Protein AF-A0A239E0H5-F1 (afdb_monomer)

Solvent-accessible surface area (backbone atoms only — not comparable to full-atom values): 5792 Å² total; per-residue (Å²): 132,86,54,72,67,59,56,52,51,51,50,51,52,41,50,50,51,32,54,52,24,51,50,49,43,54,30,45,48,34,41,72,76,65,66,51,82,46,78,79,50,50,53,92,64,68,82,50,67,77,46,67,83,54,48,78,54,65,53,48,62,56,25,51,49,42,39,57,51,36,60,55,49,72,76,44,95,68,85,54,71,68,52,55,58,53,58,58,46,56,63,51,50,54,50,60,70,70,50,76

Structure (mmCIF, N/CA/C/O backbone):
data_AF-A0A239E0H5-F1
#
_entry.id   AF-A0A239E0H5-F1
#
loop_
_atom_site.group_PDB
_atom_site.id
_atom_site.type_symbol
_atom_site.label_atom_id
_atom_site.label_alt_id
_atom_site.label_comp_id
_atom_site.label_asym_id
_atom_site.label_entity_id
_atom_site.label_seq_id
_atom_site.pdbx_PDB_ins_code
_atom_site.Cartn_x
_atom_site.Cartn_y
_atom_site.Cartn_z
_atom_site.occupancy
_atom_site.B_iso_or_equiv
_atom_site.auth_seq_id
_atom_site.auth_comp_id
_atom_site.auth_asym_id
_atom_site.auth_atom_id
_atom_site.pdbx_PDB_model_num
ATOM 1 N N . MET A 1 1 ? -17.961 6.417 23.102 1.00 53.94 1 MET A N 1
ATOM 2 C CA . MET A 1 1 ? -18.282 5.096 22.520 1.00 53.94 1 MET A CA 1
ATOM 3 C C . MET A 1 1 ? -18.184 5.235 21.011 1.00 53.94 1 MET A C 1
ATOM 5 O O . MET A 1 1 ? -18.903 6.057 20.468 1.00 53.94 1 MET A O 1
ATOM 9 N N . VAL A 1 2 ? -17.248 4.545 20.354 1.00 62.25 2 VAL A N 1
ATOM 10 C CA . VAL A 1 2 ? -17.193 4.528 18.880 1.00 62.25 2 VAL A CA 1
ATOM 11 C C . VAL A 1 2 ? -18.331 3.636 18.398 1.00 62.25 2 VAL A C 1
ATOM 13 O O . VAL A 1 2 ? -18.368 2.461 18.774 1.00 62.25 2 VAL A O 1
ATOM 16 N N . ASP A 1 3 ? -19.252 4.217 17.638 1.00 81.62 3 ASP A N 1
ATOM 17 C CA . ASP A 1 3 ? -20.430 3.549 17.088 1.00 81.62 3 ASP A CA 1
ATOM 18 C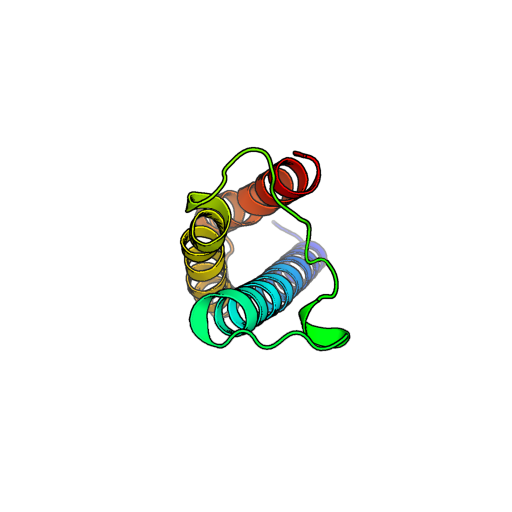 C . ASP A 1 3 ? -20.047 2.351 16.183 1.00 81.62 3 ASP A C 1
ATOM 20 O O . ASP A 1 3 ? -18.965 2.309 15.589 1.00 81.62 3 ASP A O 1
ATOM 24 N N . GLN A 1 4 ? -20.915 1.337 16.119 1.00 81.06 4 GLN A N 1
ATOM 25 C CA . GLN A 1 4 ? -20.682 0.085 15.390 1.00 81.06 4 GLN A CA 1
ATOM 26 C C . GLN A 1 4 ? -20.454 0.330 13.890 1.00 81.06 4 GLN A C 1
ATOM 28 O O . GLN A 1 4 ? -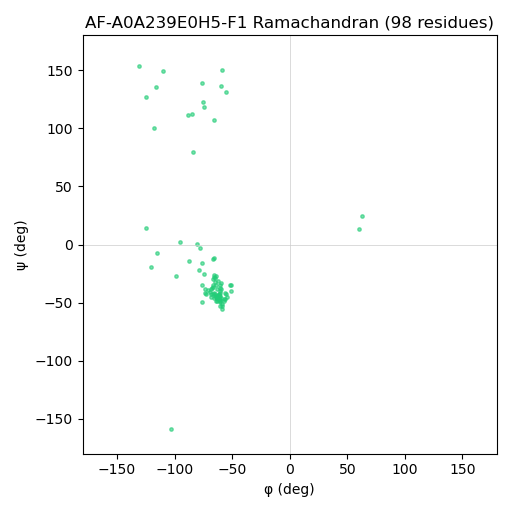19.622 -0.353 13.284 1.00 81.06 4 GLN A O 1
ATOM 33 N N . GLY A 1 5 ? -21.107 1.346 13.314 1.00 84.25 5 GLY A N 1
ATOM 34 C CA . GLY A 1 5 ? -20.911 1.748 11.920 1.00 84.25 5 GLY A CA 1
ATOM 35 C C . GLY A 1 5 ? -19.476 2.194 11.629 1.00 84.25 5 GLY A C 1
ATOM 36 O O . GLY A 1 5 ? -18.870 1.756 10.651 1.00 84.25 5 GLY A O 1
ATOM 37 N N . HIS A 1 6 ? -18.873 2.970 12.530 1.00 84.94 6 HIS A N 1
ATOM 38 C CA . HIS A 1 6 ? -17.496 3.453 12.379 1.00 84.94 6 HIS A CA 1
ATOM 39 C C . HIS A 1 6 ? -16.470 2.312 12.392 1.00 84.94 6 HIS A C 1
ATOM 41 O O . HIS A 1 6 ? -15.469 2.355 11.677 1.00 84.94 6 HIS A O 1
ATOM 47 N N . ARG A 1 7 ? -16.725 1.260 13.181 1.00 85.06 7 ARG A N 1
ATOM 48 C CA . ARG A 1 7 ? -15.848 0.080 13.234 1.00 85.06 7 ARG A CA 1
ATOM 49 C C . ARG A 1 7 ? -15.888 -0.715 11.937 1.00 85.06 7 ARG A C 1
ATOM 51 O O . ARG A 1 7 ? -14.840 -1.153 11.466 1.00 85.06 7 ARG A O 1
ATOM 58 N N . LEU A 1 8 ? -17.080 -0.897 11.369 1.00 90.50 8 LEU A N 1
ATOM 59 C CA . LEU A 1 8 ? -17.240 -1.559 10.079 1.00 90.50 8 LEU A CA 1
ATOM 60 C C . LEU A 1 8 ? -16.539 -0.760 8.976 1.00 90.50 8 LEU A C 1
ATOM 62 O O . LEU A 1 8 ? -15.740 -1.329 8.239 1.00 90.50 8 LEU A O 1
ATOM 66 N N . ALA A 1 9 ? -16.770 0.554 8.919 1.00 90.88 9 ALA A N 1
ATOM 67 C CA . ALA A 1 9 ? -16.149 1.433 7.932 1.00 90.88 9 ALA A CA 1
ATOM 68 C C . ALA A 1 9 ? -14.614 1.359 7.980 1.00 90.88 9 ALA A C 1
ATOM 70 O O . ALA A 1 9 ? -13.974 1.152 6.952 1.00 90.88 9 ALA A O 1
ATOM 71 N N . ALA A 1 10 ? -14.018 1.429 9.174 1.00 90.75 10 ALA A N 1
ATOM 72 C CA . ALA A 1 10 ? -12.570 1.327 9.329 1.00 90.75 10 ALA A CA 1
ATOM 73 C C . ALA A 1 10 ? -12.019 -0.038 8.878 1.00 90.75 10 ALA A C 1
ATOM 75 O O . ALA A 1 10 ? -10.966 -0.102 8.250 1.00 90.75 10 ALA A O 1
ATOM 76 N N . ARG A 1 11 ? -12.738 -1.136 9.147 1.00 92.44 11 ARG A N 1
ATOM 77 C CA . ARG A 1 11 ? -12.355 -2.476 8.669 1.00 92.44 11 ARG A CA 1
ATOM 78 C C . ARG A 1 11 ? -12.456 -2.605 7.151 1.00 92.44 11 ARG A C 1
ATOM 80 O O . ARG A 1 11 ? -11.585 -3.226 6.555 1.00 92.44 11 ARG A O 1
ATOM 87 N N . VAL A 1 12 ? -13.466 -1.997 6.530 1.00 94.44 12 VAL A N 1
ATOM 88 C CA . VAL A 1 12 ? -13.591 -1.940 5.064 1.00 94.44 12 VAL A CA 1
ATOM 89 C C . VAL A 1 12 ? -12.431 -1.151 4.456 1.00 94.44 12 VAL A C 1
ATOM 91 O O . VAL A 1 12 ? -11.810 -1.627 3.510 1.00 94.44 12 VAL A O 1
ATOM 94 N N . MET A 1 13 ? -12.082 0.005 5.030 1.00 93.75 13 MET A N 1
ATOM 95 C CA . MET A 1 13 ? -10.930 0.799 4.584 1.00 93.75 13 MET A CA 1
ATOM 96 C C . MET A 1 13 ? -9.618 0.019 4.707 1.00 93.75 13 MET A C 1
ATOM 98 O O . MET A 1 13 ? -8.859 -0.055 3.747 1.00 93.75 13 MET A O 1
ATOM 102 N N . LEU A 1 14 ? -9.384 -0.622 5.857 1.00 95.00 14 LEU A N 1
ATOM 103 C CA . LEU A 1 14 ? -8.240 -1.510 6.069 1.00 95.00 14 LEU A CA 1
ATOM 104 C C . LEU A 1 14 ? -8.217 -2.643 5.034 1.00 95.00 14 LEU A C 1
ATOM 106 O O . LEU A 1 14 ? -7.193 -2.866 4.402 1.00 95.00 14 LEU A O 1
ATOM 110 N N . GLY A 1 15 ? -9.347 -3.311 4.793 1.00 96.06 15 GLY A N 1
ATOM 111 C CA . GLY A 1 15 ? -9.458 -4.336 3.753 1.00 96.06 15 GLY A CA 1
ATOM 112 C C . GLY A 1 15 ? -9.073 -3.816 2.364 1.00 96.06 15 GLY A C 1
ATOM 113 O O . GLY A 1 15 ? -8.338 -4.487 1.644 1.00 96.06 15 GLY A O 1
ATOM 114 N N . GLY A 1 16 ? -9.491 -2.596 2.018 1.00 95.31 16 GLY A N 1
ATOM 115 C CA . GLY A 1 16 ? -9.077 -1.921 0.786 1.00 95.31 16 GLY A CA 1
ATOM 116 C C . GLY A 1 16 ? -7.567 -1.683 0.713 1.00 95.31 16 GLY A C 1
ATOM 117 O O . GLY A 1 16 ? -6.953 -2.014 -0.298 1.00 95.31 16 GLY A O 1
ATOM 118 N N . VAL A 1 17 ? -6.954 -1.186 1.795 1.00 95.12 17 VAL A N 1
ATOM 119 C CA . VAL A 1 17 ? -5.493 -0.997 1.885 1.00 95.12 17 VAL A CA 1
ATOM 120 C C . VAL A 1 17 ? -4.751 -2.322 1.726 1.00 95.12 17 VAL A C 1
ATOM 122 O O . VAL A 1 17 ? -3.759 -2.371 1.009 1.00 95.12 17 VAL A O 1
ATOM 125 N N . LEU A 1 18 ? -5.236 -3.407 2.336 1.00 96.50 18 LEU A N 1
ATOM 126 C CA . LEU A 1 18 ? -4.618 -4.728 2.208 1.00 96.50 18 LEU A CA 1
ATOM 127 C C . LEU A 1 18 ? -4.655 -5.246 0.769 1.00 96.50 18 LEU A C 1
ATOM 129 O O . LEU A 1 18 ? -3.641 -5.725 0.269 1.00 96.50 18 LEU A O 1
ATOM 133 N N . LEU A 1 19 ? -5.814 -5.156 0.108 1.00 95.56 19 LEU A N 1
ATOM 134 C CA . LEU A 1 19 ? -5.965 -5.594 -1.281 1.00 95.56 19 LEU A CA 1
ATOM 135 C C . LEU A 1 19 ? -5.081 -4.777 -2.219 1.00 95.56 19 LEU A C 1
ATOM 137 O O . LEU A 1 19 ? -4.405 -5.346 -3.074 1.00 95.56 19 LEU A O 1
ATOM 141 N N . PHE A 1 20 ? -5.059 -3.457 -2.032 1.00 93.19 20 PHE A N 1
ATOM 142 C CA . PHE A 1 20 ? -4.206 -2.567 -2.806 1.00 93.19 20 PHE A CA 1
ATOM 143 C C . PHE A 1 20 ? -2.724 -2.888 -2.589 1.00 93.19 20 PHE A C 1
ATOM 145 O O . PHE A 1 20 ? -1.999 -3.039 -3.569 1.00 93.19 20 PHE A O 1
ATOM 152 N N . ALA A 1 21 ? -2.297 -3.078 -1.335 1.00 94.69 21 ALA A N 1
ATOM 153 C CA . ALA A 1 21 ? -0.902 -3.366 -1.022 1.00 94.69 21 ALA A CA 1
ATOM 154 C C . ALA A 1 21 ? -0.436 -4.715 -1.576 1.00 94.69 21 ALA A C 1
ATOM 156 O O . ALA A 1 21 ? 0.651 -4.844 -2.134 1.00 94.69 21 ALA A O 1
ATOM 157 N N . ALA A 1 22 ? -1.286 -5.737 -1.456 1.00 95.62 22 ALA A N 1
ATOM 158 C CA . ALA A 1 22 ? -1.016 -7.051 -2.019 1.00 95.62 22 ALA A CA 1
ATOM 159 C C . ALA A 1 22 ? -0.903 -6.993 -3.548 1.00 95.62 22 ALA A C 1
ATOM 161 O O . ALA A 1 22 ? 0.022 -7.572 -4.115 1.00 95.62 22 ALA A O 1
ATOM 162 N N . TYR A 1 23 ? -1.811 -6.272 -4.211 1.00 94.19 23 TYR A N 1
ATOM 163 C CA . TYR A 1 23 ? -1.754 -6.059 -5.654 1.00 94.19 23 TYR A CA 1
ATOM 164 C C . TYR A 1 23 ? -0.461 -5.346 -6.075 1.00 94.19 23 TYR A C 1
ATOM 166 O O . TYR A 1 23 ? 0.239 -5.837 -6.960 1.00 94.19 23 TYR A O 1
ATOM 174 N N . HIS A 1 24 ? -0.121 -4.235 -5.414 1.00 92.19 24 HIS A N 1
ATOM 175 C CA . HIS A 1 24 ? 1.088 -3.465 -5.699 1.00 92.19 24 HIS A CA 1
ATOM 176 C C . HIS A 1 24 ? 2.355 -4.299 -5.504 1.00 92.19 24 HIS A C 1
ATOM 178 O O . HIS A 1 24 ? 3.202 -4.323 -6.390 1.00 92.19 24 HIS A O 1
ATOM 184 N N . LEU A 1 25 ? 2.458 -5.051 -4.406 1.00 93.44 25 LEU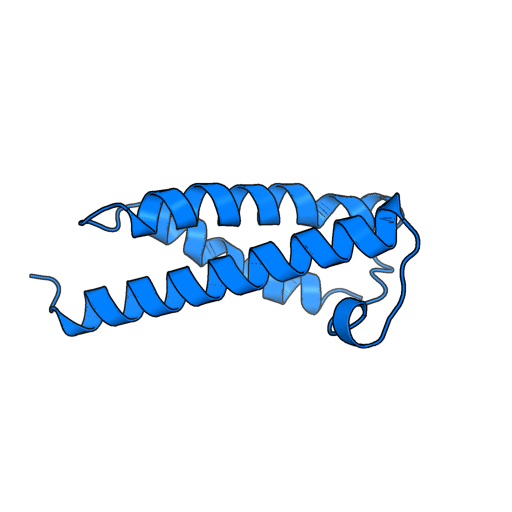 A N 1
ATOM 185 C CA . LEU A 1 25 ? 3.613 -5.912 -4.164 1.00 93.44 25 LEU A CA 1
ATOM 186 C C . LEU A 1 25 ? 3.739 -7.018 -5.217 1.00 93.44 25 LEU A C 1
ATOM 188 O O . LEU A 1 25 ? 4.836 -7.265 -5.711 1.00 93.44 25 LEU A O 1
ATOM 192 N N . VAL A 1 26 ? 2.636 -7.688 -5.570 1.00 93.62 26 VAL A N 1
ATOM 193 C CA . VAL A 1 26 ? 2.645 -8.734 -6.608 1.00 93.62 26 VAL A CA 1
ATO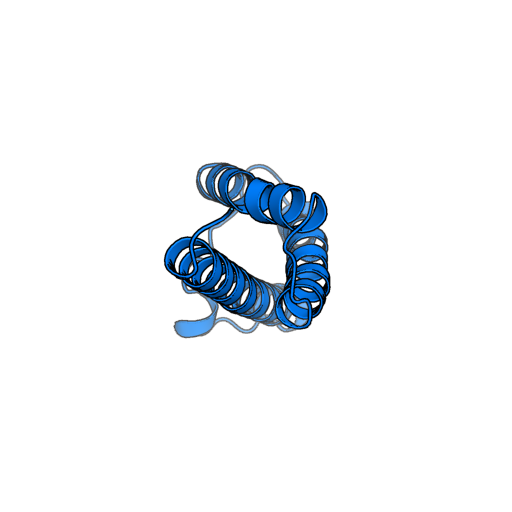M 194 C C . VAL A 1 26 ? 3.076 -8.153 -7.947 1.00 93.62 26 VAL A C 1
ATOM 196 O O . VAL A 1 26 ? 3.907 -8.755 -8.626 1.00 93.62 26 VAL A O 1
ATOM 199 N N . ARG A 1 27 ? 2.541 -6.986 -8.314 1.00 91.94 27 ARG A N 1
ATOM 200 C CA . ARG A 1 27 ? 2.946 -6.275 -9.521 1.00 91.94 27 ARG A CA 1
ATOM 201 C C . ARG A 1 27 ? 4.432 -5.953 -9.493 1.00 91.94 27 ARG A C 1
ATOM 203 O O . ARG A 1 27 ? 5.123 -6.351 -10.419 1.00 91.94 27 ARG A O 1
ATOM 210 N N . ASP A 1 28 ? 4.905 -5.271 -8.452 1.00 89.94 28 ASP A N 1
ATOM 211 C CA . ASP A 1 28 ? 6.293 -4.813 -8.349 1.00 89.94 28 ASP A CA 1
ATOM 212 C C . ASP A 1 28 ? 7.254 -6.009 -8.374 1.00 89.94 28 ASP A C 1
ATOM 214 O O . ASP A 1 28 ? 8.296 -5.965 -9.015 1.00 89.94 28 ASP A O 1
ATOM 218 N N . VAL A 1 29 ? 6.891 -7.134 -7.752 1.00 91.88 29 VAL A N 1
ATOM 219 C CA . VAL A 1 29 ? 7.686 -8.362 -7.843 1.00 91.88 29 VAL A CA 1
ATOM 220 C C . VAL A 1 29 ? 7.695 -8.923 -9.270 1.00 91.88 29 VAL A C 1
ATOM 222 O O . VAL A 1 29 ? 8.757 -9.285 -9.780 1.00 91.88 29 VAL A O 1
ATOM 225 N N . ALA A 1 30 ? 6.533 -8.994 -9.924 1.00 92.31 30 ALA A N 1
ATOM 226 C CA . ALA A 1 30 ? 6.392 -9.529 -11.275 1.00 92.31 30 ALA A CA 1
ATOM 227 C C . ALA A 1 30 ? 7.130 -8.689 -12.330 1.00 92.31 30 ALA A C 1
ATOM 229 O O . ALA A 1 30 ? 7.808 -9.254 -13.189 1.00 92.31 30 ALA A O 1
ATOM 230 N N . THR A 1 31 ? 7.042 -7.361 -12.257 1.00 89.62 31 THR A N 1
ATOM 231 C CA . THR A 1 31 ? 7.710 -6.453 -13.196 1.00 89.62 31 THR A CA 1
ATOM 232 C C . THR A 1 31 ? 9.206 -6.355 -12.902 1.00 89.62 31 THR A C 1
ATOM 234 O O . THR A 1 31 ? 10.010 -6.566 -13.808 1.00 89.62 31 THR A O 1
ATOM 237 N N . THR A 1 32 ? 9.601 -6.119 -11.647 1.00 88.06 32 THR A N 1
ATOM 238 C CA . THR A 1 32 ? 11.001 -5.847 -11.279 1.00 88.06 32 THR A CA 1
ATOM 239 C C . THR A 1 32 ? 11.883 -7.093 -11.323 1.00 88.06 32 THR A C 1
ATOM 241 O O . THR A 1 32 ? 13.009 -7.022 -11.811 1.00 88.06 32 THR A O 1
ATOM 244 N N . PHE A 1 33 ? 11.406 -8.246 -10.836 1.00 90.00 33 PHE A N 1
ATOM 245 C CA . PHE A 1 33 ? 12.239 -9.457 -10.754 1.00 90.00 33 PHE A CA 1
ATOM 246 C C . PHE A 1 33 ? 12.018 -10.444 -11.898 1.00 90.00 33 PHE A C 1
ATOM 248 O O . PHE A 1 33 ? 12.931 -11.203 -12.222 1.00 90.00 33 PHE A O 1
ATOM 255 N N . PHE A 1 34 ? 10.830 -10.452 -12.508 1.00 92.19 34 PHE A N 1
ATOM 256 C CA . PHE A 1 34 ? 10.477 -11.427 -13.545 1.00 92.19 34 PHE A CA 1
ATOM 257 C C . PHE A 1 34 ? 10.246 -10.807 -14.931 1.00 92.19 34 PHE A C 1
ATOM 259 O O . PHE A 1 34 ? 10.099 -11.554 -15.897 1.00 92.19 34 PHE A O 1
ATOM 266 N N . GLY A 1 35 ? 10.225 -9.474 -15.057 1.00 90.12 35 GLY A N 1
ATOM 267 C CA . GLY A 1 35 ? 9.995 -8.787 -16.334 1.00 90.12 35 GLY A CA 1
ATOM 268 C C . GLY A 1 35 ? 8.620 -9.067 -16.950 1.00 90.12 35 GLY A C 1
ATOM 269 O O . GLY A 1 35 ? 8.465 -9.005 -18.170 1.00 90.12 35 GLY A O 1
ATOM 270 N N . ILE A 1 36 ? 7.627 -9.437 -16.134 1.00 92.75 36 ILE A N 1
ATOM 271 C CA . ILE A 1 36 ? 6.286 -9.791 -16.605 1.00 92.75 36 ILE A CA 1
ATOM 272 C C . ILE A 1 36 ? 5.462 -8.515 -16.767 1.00 92.75 36 ILE A C 1
ATOM 274 O O . ILE A 1 36 ? 5.072 -7.892 -15.783 1.00 92.75 36 ILE A O 1
ATOM 278 N N . HIS A 1 37 ? 5.133 -8.189 -18.015 1.00 91.00 37 HIS A N 1
ATOM 279 C CA . HIS A 1 37 ? 4.293 -7.054 -18.391 1.00 91.00 37 HIS A CA 1
ATOM 280 C C . HIS A 1 37 ? 3.036 -7.560 -19.104 1.00 91.00 37 HIS A C 1
ATOM 282 O O . HIS A 1 37 ? 3.071 -7.956 -20.271 1.00 91.00 37 HIS A O 1
ATOM 288 N N . ILE A 1 38 ? 1.928 -7.624 -18.367 1.00 90.25 38 ILE A N 1
ATOM 289 C CA . ILE A 1 38 ? 0.600 -7.973 -18.886 1.00 90.25 38 ILE A CA 1
ATOM 290 C C . ILE A 1 38 ? -0.401 -6.931 -18.404 1.00 90.25 38 ILE A C 1
ATOM 292 O O . ILE A 1 38 ? -0.238 -6.370 -17.324 1.00 90.25 38 ILE A O 1
ATOM 296 N N . GLY A 1 39 ? -1.488 -6.730 -19.154 1.00 88.56 39 GLY A N 1
ATOM 297 C CA . GLY A 1 39 ? -2.416 -5.617 -18.926 1.00 88.56 39 GLY A CA 1
ATOM 298 C C . GLY A 1 39 ? -2.921 -5.460 -17.486 1.00 88.56 39 GLY A C 1
ATOM 299 O O . GLY A 1 39 ? -3.069 -4.333 -17.045 1.00 88.56 39 GLY A O 1
ATOM 300 N N . VAL A 1 40 ? -3.137 -6.555 -16.742 1.00 86.94 40 VAL A N 1
ATOM 301 C CA . VAL A 1 40 ? -3.564 -6.523 -15.324 1.00 86.94 40 VAL A CA 1
ATOM 302 C C . VAL A 1 40 ? -2.434 -6.106 -14.375 1.00 86.94 40 VAL A C 1
ATOM 304 O O . VAL A 1 40 ? -2.671 -5.388 -13.405 1.00 86.94 40 VAL A O 1
ATOM 307 N N . ILE A 1 41 ? -1.209 -6.556 -14.646 1.00 86.38 41 ILE A N 1
ATOM 308 C CA . ILE A 1 41 ? -0.023 -6.236 -13.845 1.00 86.38 41 ILE A CA 1
ATOM 309 C C . ILE A 1 41 ? 0.382 -4.785 -14.101 1.00 86.38 41 ILE A C 1
ATOM 311 O O . ILE A 1 41 ? 0.610 -4.042 -13.159 1.00 86.38 41 ILE A O 1
ATOM 315 N N . ASP A 1 42 ? 0.351 -4.332 -15.350 1.00 86.62 42 ASP A N 1
ATOM 316 C CA . ASP A 1 42 ? 0.725 -2.958 -15.688 1.00 86.62 42 ASP A CA 1
ATOM 317 C C . ASP A 1 42 ? -0.368 -1.923 -15.363 1.00 86.62 42 ASP A C 1
ATOM 319 O O . ASP A 1 42 ? -0.140 -0.719 -15.531 1.00 86.62 42 ASP A O 1
ATOM 323 N N . VAL A 1 43 ? -1.549 -2.340 -14.872 1.00 87.31 43 VAL A N 1
ATOM 324 C CA . VAL A 1 43 ? -2.523 -1.376 -14.342 1.00 87.31 43 VAL A CA 1
ATOM 325 C C . VAL A 1 43 ? -1.831 -0.562 -13.259 1.00 87.31 43 VAL A C 1
ATOM 327 O O . VAL A 1 43 ? -1.147 -1.067 -12.374 1.00 87.31 43 VAL A O 1
ATOM 330 N N . ALA A 1 44 ? -1.983 0.751 -13.355 1.00 77.81 44 ALA A N 1
ATOM 331 C CA . ALA A 1 44 ? -1.416 1.655 -12.378 1.00 77.81 44 ALA A CA 1
ATOM 332 C C . ALA A 1 44 ? 0.125 1.590 -12.243 1.00 77.81 44 ALA A C 1
ATOM 334 O O . ALA A 1 44 ? 0.693 2.167 -11.317 1.00 77.81 44 ALA A O 1
ATOM 335 N N . HIS A 1 45 ? 0.827 0.946 -13.179 1.00 80.56 45 HIS A N 1
ATOM 336 C CA . HIS A 1 45 ? 2.271 1.066 -13.294 1.00 80.56 45 HIS A CA 1
ATOM 337 C C . HIS A 1 45 ? 2.595 2.431 -13.915 1.00 80.56 45 HIS A C 1
ATOM 339 O O . HIS A 1 45 ? 2.097 2.786 -14.988 1.00 80.56 45 HIS A O 1
ATOM 345 N N . ARG A 1 46 ? 3.384 3.245 -13.212 1.00 77.19 46 ARG A N 1
ATOM 346 C CA . ARG A 1 46 ? 3.791 4.582 -13.658 1.00 77.19 46 ARG A CA 1
ATOM 347 C C . ARG A 1 46 ? 5.305 4.574 -13.850 1.00 77.19 46 ARG A C 1
ATOM 349 O O . ARG A 1 46 ? 6.011 4.047 -12.996 1.00 77.19 46 ARG A O 1
ATOM 356 N N . PRO A 1 47 ? 5.830 5.149 -14.944 1.00 73.25 47 PRO A N 1
ATOM 357 C CA . PRO A 1 47 ? 7.263 5.345 -15.064 1.00 73.25 47 PRO A CA 1
ATOM 358 C C . PRO A 1 47 ? 7.685 6.355 -13.996 1.00 73.25 47 PRO A C 1
ATOM 360 O O . PRO A 1 47 ? 7.360 7.524 -14.111 1.00 73.25 47 PRO A O 1
ATOM 363 N N . HIS A 1 48 ? 8.366 5.901 -12.949 1.00 73.69 48 HIS A N 1
ATOM 364 C CA . HIS A 1 48 ? 8.838 6.768 -11.873 1.00 73.69 48 HIS A CA 1
ATOM 365 C C . HIS A 1 48 ? 10.175 7.402 -12.276 1.00 73.69 48 HIS A C 1
ATOM 367 O O . HIS A 1 48 ? 11.241 6.909 -11.914 1.00 73.69 48 HIS A O 1
ATOM 373 N N . ALA A 1 49 ? 10.148 8.450 -13.101 1.00 75.50 49 ALA A N 1
ATOM 374 C CA . ALA A 1 49 ? 11.377 9.059 -13.612 1.00 75.50 49 ALA A CA 1
ATOM 375 C C . ALA A 1 49 ? 12.200 9.736 -12.496 1.00 75.50 49 ALA A C 1
ATOM 377 O O . ALA A 1 49 ? 13.430 9.752 -12.569 1.00 75.50 49 ALA A O 1
ATOM 378 N N . TRP A 1 50 ? 11.537 10.233 -11.447 1.00 70.75 50 TRP A N 1
ATOM 379 C CA . TRP A 1 50 ? 12.124 11.003 -10.348 1.00 70.75 50 TRP A CA 1
ATOM 380 C C . TRP A 1 50 ? 13.115 10.244 -9.454 1.00 70.75 50 TRP A C 1
ATOM 382 O O . TRP A 1 50 ? 13.983 10.878 -8.858 1.00 70.75 50 TRP A O 1
ATOM 392 N N . CYS A 1 51 ? 13.010 8.918 -9.333 1.00 72.62 51 CYS A N 1
ATOM 393 C CA . CYS A 1 51 ? 13.834 8.129 -8.404 1.00 72.62 51 CYS A CA 1
ATOM 394 C C . CYS A 1 51 ? 14.621 6.989 -9.065 1.00 72.62 51 CYS A C 1
ATOM 396 O O . CYS A 1 51 ? 15.080 6.084 -8.367 1.00 72.62 51 CYS A O 1
ATOM 398 N N . ARG A 1 52 ? 14.760 6.952 -10.397 1.00 75.25 52 ARG A N 1
ATOM 399 C CA . ARG A 1 52 ? 15.478 5.840 -11.043 1.00 75.25 52 ARG A CA 1
ATOM 400 C C . ARG A 1 52 ? 16.926 5.753 -10.537 1.00 75.25 52 ARG A C 1
ATOM 402 O O . ARG A 1 52 ? 17.588 6.788 -10.459 1.00 75.25 52 ARG A O 1
ATOM 409 N N . PRO A 1 53 ? 17.448 4.544 -10.234 1.00 74.62 53 PRO A N 1
ATOM 410 C CA . PRO A 1 53 ? 16.830 3.212 -10.365 1.00 74.62 53 PRO A CA 1
ATOM 411 C C . PRO A 1 53 ? 16.154 2.682 -9.083 1.00 74.62 53 PRO A C 1
ATOM 413 O O . PRO A 1 53 ? 15.688 1.550 -9.059 1.00 74.62 53 PRO A O 1
ATOM 416 N N . ILE A 1 54 ? 16.127 3.451 -7.993 1.00 82.12 54 ILE A N 1
ATOM 417 C CA . ILE A 1 54 ? 15.655 2.953 -6.690 1.00 82.12 54 ILE A CA 1
ATOM 418 C C . ILE A 1 54 ? 14.126 2.850 -6.592 1.00 82.12 54 ILE A C 1
ATOM 420 O O . ILE A 1 54 ? 13.629 2.168 -5.698 1.00 82.12 54 ILE A O 1
ATOM 424 N N . CYS A 1 55 ? 13.381 3.489 -7.501 1.00 77.00 55 CYS A N 1
ATOM 425 C CA . CYS A 1 55 ? 11.914 3.476 -7.507 1.00 77.00 55 CYS A CA 1
ATOM 426 C C . CYS A 1 55 ? 11.309 2.082 -7.425 1.00 77.00 55 CYS A C 1
ATOM 428 O O . CYS A 1 55 ? 10.336 1.889 -6.704 1.00 77.00 55 CYS A O 1
ATOM 430 N N . ASP A 1 56 ? 11.923 1.131 -8.127 1.00 77.06 56 ASP A N 1
ATOM 431 C CA . ASP A 1 56 ? 11.425 -0.237 -8.273 1.00 77.06 56 ASP A CA 1
ATOM 432 C C . ASP A 1 56 ? 11.436 -1.004 -6.939 1.00 77.06 56 ASP A C 1
ATOM 434 O O . ASP A 1 56 ? 10.840 -2.072 -6.826 1.00 77.06 56 ASP A O 1
ATOM 438 N N . TYR A 1 57 ? 12.102 -0.448 -5.920 1.00 83.94 57 TYR A N 1
ATOM 439 C CA . TYR A 1 57 ? 12.237 -1.027 -4.586 1.00 83.94 57 TYR A CA 1
ATOM 440 C C . TYR A 1 57 ? 11.671 -0.138 -3.476 1.00 83.94 57 TYR A C 1
ATOM 442 O O . TYR A 1 57 ? 11.416 -0.634 -2.383 1.00 83.94 57 TYR A O 1
ATOM 450 N N . VAL A 1 58 ? 11.489 1.168 -3.706 1.00 84.56 58 VAL A N 1
ATOM 451 C CA . VAL A 1 58 ? 11.087 2.133 -2.661 1.00 84.56 58 VAL A CA 1
ATOM 452 C C . VAL A 1 58 ? 9.682 1.856 -2.125 1.00 84.56 58 VAL A C 1
ATOM 454 O O . VAL A 1 58 ? 9.421 2.078 -0.942 1.00 84.56 58 VAL A O 1
ATOM 457 N N . THR A 1 59 ? 8.783 1.349 -2.964 1.00 85.25 59 THR A N 1
ATOM 458 C CA . THR A 1 59 ? 7.406 1.015 -2.578 1.00 85.25 59 THR A CA 1
ATOM 459 C C . THR A 1 59 ? 7.333 -0.282 -1.775 1.00 85.25 59 THR A C 1
ATOM 461 O O . THR A 1 59 ? 6.567 -0.350 -0.816 1.00 85.25 59 THR A O 1
ATOM 464 N N . MET A 1 60 ? 8.176 -1.281 -2.073 1.00 89.50 60 MET A N 1
ATOM 465 C CA . MET A 1 60 ? 8.092 -2.623 -1.472 1.00 89.50 60 MET A CA 1
ATOM 466 C C . MET A 1 60 ? 8.095 -2.636 0.073 1.00 89.50 60 MET A C 1
ATOM 468 O O . MET A 1 60 ? 7.254 -3.331 0.647 1.00 89.50 60 MET A O 1
ATOM 472 N N . PRO A 1 61 ? 8.957 -1.881 0.793 1.00 91.06 61 PRO A N 1
ATOM 473 C CA . PRO A 1 61 ? 8.894 -1.810 2.254 1.00 91.06 61 PRO A CA 1
ATOM 474 C C . PRO A 1 61 ? 7.558 -1.280 2.781 1.00 91.06 61 PRO A C 1
ATOM 476 O O . PRO A 1 61 ? 7.062 -1.773 3.796 1.00 91.06 61 PRO A O 1
ATOM 479 N N . LEU A 1 62 ? 6.972 -0.293 2.097 1.00 91.06 62 LEU A N 1
ATOM 480 C CA . LEU A 1 62 ? 5.684 0.289 2.466 1.00 91.06 62 LEU A CA 1
ATOM 481 C C . LEU A 1 62 ? 4.546 -0.711 2.227 1.00 91.06 62 LEU A C 1
ATOM 483 O O . LEU A 1 62 ? 3.681 -0.862 3.090 1.00 91.06 62 LEU A O 1
ATOM 487 N N . GLU A 1 63 ? 4.596 -1.453 1.117 1.00 93.38 63 GLU A N 1
ATOM 488 C CA . GLU A 1 63 ? 3.646 -2.532 0.829 1.00 93.38 63 GLU A CA 1
ATOM 489 C C . GLU A 1 63 ? 3.704 -3.634 1.893 1.00 93.38 63 GLU A C 1
ATOM 491 O O . GLU A 1 63 ? 2.679 -4.019 2.457 1.00 93.38 63 GLU A O 1
ATOM 496 N N . LEU A 1 64 ? 4.908 -4.103 2.239 1.00 95.75 64 LEU A N 1
ATOM 497 C CA . LEU A 1 64 ? 5.106 -5.123 3.273 1.00 95.75 64 LEU A CA 1
ATOM 498 C C . LEU A 1 64 ? 4.627 -4.642 4.644 1.00 95.75 64 LEU A C 1
ATOM 500 O O . LEU A 1 64 ? 3.945 -5.385 5.356 1.00 95.75 64 LEU A O 1
ATOM 504 N N . PHE A 1 65 ? 4.941 -3.396 5.008 1.00 95.88 65 PHE A N 1
ATOM 505 C CA . PHE A 1 65 ? 4.432 -2.783 6.230 1.00 95.88 65 PHE A CA 1
ATOM 506 C C . PHE A 1 65 ? 2.901 -2.787 6.249 1.00 95.88 65 PHE A C 1
ATOM 508 O O . PHE A 1 65 ? 2.304 -3.226 7.236 1.00 95.88 65 PHE A O 1
ATOM 515 N N . ASN A 1 66 ? 2.258 -2.352 5.163 1.00 96.94 66 ASN A N 1
ATOM 516 C CA . ASN A 1 66 ? 0.805 -2.316 5.061 1.00 96.94 66 ASN A CA 1
ATOM 517 C C . ASN A 1 66 ? 0.186 -3.712 5.144 1.00 96.94 66 ASN A C 1
ATOM 519 O O . ASN A 1 66 ? -0.728 -3.916 5.938 1.00 96.94 66 ASN A O 1
ATOM 523 N N . ILE A 1 67 ? 0.722 -4.698 4.426 1.00 97.81 67 ILE A N 1
ATOM 524 C CA . ILE A 1 67 ? 0.224 -6.079 4.469 1.00 97.81 67 ILE A CA 1
ATOM 525 C C . ILE A 1 67 ? 0.289 -6.640 5.894 1.00 97.81 67 ILE A C 1
ATOM 527 O O . ILE A 1 67 ? -0.724 -7.103 6.422 1.00 97.81 67 ILE A O 1
ATOM 531 N N . ILE A 1 68 ? 1.457 -6.566 6.539 1.00 97.69 68 ILE A N 1
ATOM 532 C CA . ILE A 1 68 ? 1.670 -7.140 7.875 1.00 97.69 68 ILE A CA 1
ATOM 533 C C . ILE A 1 68 ? 0.785 -6.439 8.909 1.00 97.69 68 ILE A C 1
ATOM 535 O O . ILE A 1 68 ? 0.097 -7.090 9.700 1.00 97.69 68 ILE A O 1
ATOM 539 N N . THR A 1 69 ? 0.784 -5.104 8.911 1.00 97.06 69 THR A N 1
ATOM 540 C CA . THR A 1 69 ? 0.052 -4.335 9.923 1.00 97.06 69 THR A CA 1
ATOM 541 C C . THR A 1 69 ? -1.454 -4.415 9.732 1.00 97.06 69 THR A C 1
ATOM 543 O O . THR A 1 69 ? -2.166 -4.566 10.725 1.00 97.06 69 THR A O 1
ATOM 546 N N . VAL A 1 70 ? -1.961 -4.393 8.498 1.00 97.19 70 VAL A N 1
ATOM 547 C CA . VAL A 1 70 ? -3.397 -4.543 8.248 1.00 97.19 70 VAL A CA 1
ATOM 548 C C . VAL A 1 70 ? -3.876 -5.952 8.575 1.00 97.19 70 VAL A C 1
ATOM 550 O O . VAL A 1 70 ? -4.887 -6.082 9.266 1.00 97.19 70 VAL A O 1
ATOM 553 N N . ALA A 1 71 ? -3.160 -7.000 8.151 1.00 96.62 71 ALA A N 1
ATOM 554 C CA . ALA A 1 71 ? -3.521 -8.377 8.495 1.00 96.62 71 ALA A CA 1
ATOM 555 C C . ALA A 1 71 ? -3.616 -8.555 10.019 1.00 96.62 71 ALA A C 1
ATOM 557 O O . ALA A 1 71 ? -4.587 -9.112 10.532 1.00 96.62 71 ALA A O 1
ATOM 558 N N . PHE A 1 72 ? -2.661 -7.985 10.759 1.00 96.56 72 PHE A N 1
ATOM 559 C CA . PHE A 1 72 ? -2.704 -7.9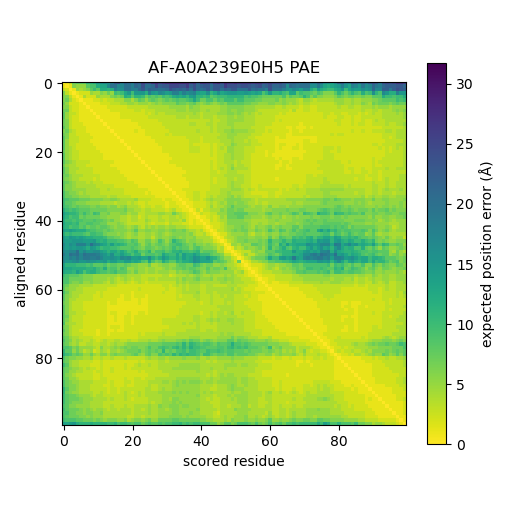54 12.216 1.00 96.56 72 PHE A CA 1
ATOM 560 C C . PHE A 1 72 ? -3.899 -7.158 12.769 1.00 96.56 72 PHE A C 1
ATOM 562 O O . PHE A 1 72 ? -4.575 -7.630 13.681 1.00 96.56 72 PHE A O 1
ATOM 569 N N . LEU A 1 73 ? -4.181 -5.963 12.239 1.00 96.06 73 LEU A N 1
ATOM 570 C CA . LEU A 1 73 ? -5.271 -5.094 12.702 1.00 96.06 73 LEU A CA 1
ATOM 571 C C . LEU A 1 73 ? -6.664 -5.681 12.446 1.00 96.06 73 LEU A C 1
ATOM 573 O O . LEU A 1 73 ? -7.548 -5.512 13.286 1.00 96.06 73 LEU A O 1
ATOM 577 N N . LEU A 1 74 ? -6.863 -6.3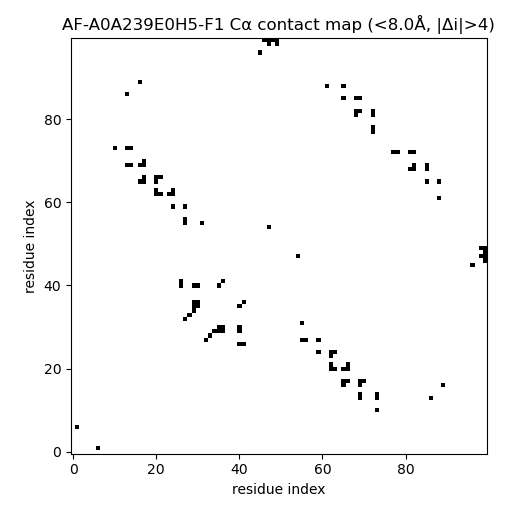79 11.326 1.00 94.88 74 LEU A N 1
ATOM 578 C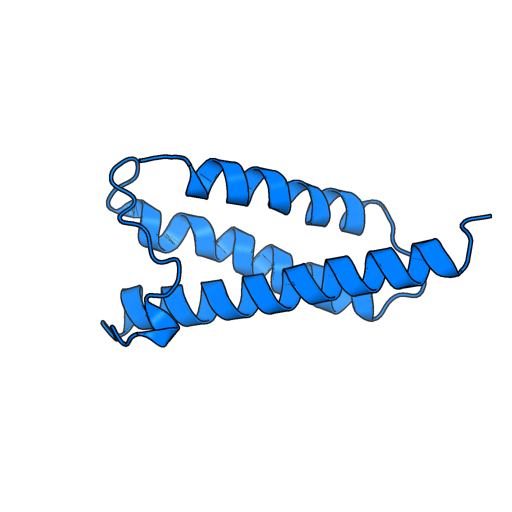 CA . LEU A 1 74 ? -8.128 -7.047 11.001 1.00 94.88 74 LEU A CA 1
ATOM 579 C C . LEU A 1 74 ? -8.449 -8.184 11.980 1.00 94.88 74 LEU A C 1
ATOM 581 O O . LEU A 1 74 ? -9.619 -8.426 12.268 1.00 94.88 74 LEU A O 1
ATOM 585 N N . CYS A 1 75 ? -7.424 -8.812 12.559 1.00 94.56 75 CYS A N 1
ATOM 586 C CA . CYS A 1 75 ? -7.561 -9.827 13.602 1.00 94.56 75 CYS A CA 1
ATOM 587 C C . CYS A 1 75 ? -7.792 -9.244 15.010 1.00 94.56 75 CYS A C 1
ATOM 589 O O . CYS A 1 75 ? -7.893 -10.005 15.972 1.00 94.56 75 CYS A O 1
ATOM 591 N N . ARG A 1 76 ? -7.858 -7.912 15.176 1.00 92.06 76 ARG A N 1
ATOM 592 C CA . ARG A 1 76 ? -8.091 -7.263 16.478 1.00 92.06 76 ARG A CA 1
ATOM 593 C C . ARG A 1 76 ? -9.469 -6.612 16.572 1.00 92.06 76 ARG A C 1
ATOM 595 O O . ARG A 1 76 ? -10.028 -6.068 15.619 1.00 92.06 76 ARG A O 1
ATOM 602 N N . ASP A 1 77 ? -9.994 -6.585 17.794 1.00 87.25 77 ASP A N 1
ATOM 603 C CA . ASP A 1 77 ? -11.277 -5.938 18.100 1.00 87.25 77 ASP A CA 1
ATOM 604 C C . ASP A 1 77 ? -11.190 -4.417 18.225 1.00 87.25 77 ASP A C 1
ATOM 606 O O . ASP A 1 77 ? -12.198 -3.716 18.111 1.00 87.25 77 ASP A O 1
ATOM 610 N N . ARG A 1 78 ? -9.990 -3.891 18.491 1.00 87.25 78 ARG A N 1
ATOM 611 C CA . ARG A 1 78 ? -9.751 -2.460 18.686 1.00 87.25 78 ARG A CA 1
ATOM 612 C C . ARG A 1 78 ? -8.669 -1.975 17.738 1.00 87.25 78 ARG A C 1
ATOM 614 O O . ARG A 1 78 ? -7.557 -2.498 17.732 1.00 87.25 78 ARG A O 1
ATOM 621 N N . LEU A 1 79 ? -9.005 -0.931 16.991 1.00 87.50 79 LEU A N 1
ATOM 622 C CA . LEU A 1 79 ? -8.083 -0.209 16.128 1.00 87.50 79 LEU A CA 1
ATOM 623 C C . LEU A 1 79 ? -7.426 0.892 16.970 1.00 87.50 79 LEU A C 1
ATOM 625 O O . LEU A 1 79 ? -8.105 1.791 17.462 1.00 87.50 79 LEU A O 1
ATOM 629 N N . GLY A 1 80 ? -6.128 0.745 17.231 1.00 89.69 80 GLY A N 1
ATOM 630 C CA . GLY A 1 80 ? -5.330 1.690 18.019 1.00 89.69 80 GLY A CA 1
ATOM 631 C C . GLY A 1 80 ? -4.447 2.576 17.141 1.00 89.69 80 GLY A C 1
ATOM 632 O O . GLY A 1 80 ? -4.669 2.697 15.939 1.00 89.69 80 GLY A O 1
ATOM 633 N N . THR A 1 81 ? -3.389 3.139 17.727 1.00 92.44 81 THR A N 1
ATOM 634 C CA . THR A 1 81 ? -2.415 4.006 17.036 1.00 92.44 81 THR A CA 1
ATOM 635 C C . THR A 1 81 ? -1.842 3.379 15.765 1.00 92.44 81 THR A C 1
ATOM 637 O O . THR A 1 81 ? -1.644 4.074 14.777 1.00 92.44 81 THR A O 1
ATOM 640 N N . LEU A 1 82 ? -1.642 2.058 15.747 1.00 93.69 82 LEU A N 1
ATOM 641 C CA . LEU A 1 82 ? -1.135 1.356 14.567 1.00 93.69 82 LEU A CA 1
ATOM 642 C C . LEU A 1 82 ? -2.057 1.496 13.344 1.00 93.69 82 LEU A C 1
ATOM 644 O O . LEU A 1 82 ? -1.559 1.610 12.232 1.00 93.69 82 LEU A O 1
ATOM 648 N N . ALA A 1 83 ? -3.379 1.544 13.539 1.00 93.25 83 ALA A N 1
ATOM 649 C CA . ALA A 1 83 ? -4.317 1.776 12.441 1.00 93.25 83 ALA A CA 1
ATOM 650 C C . ALA A 1 83 ? -4.190 3.198 11.886 1.00 93.25 83 ALA A C 1
ATOM 652 O O . ALA A 1 83 ? -4.224 3.380 10.677 1.00 93.25 83 ALA A O 1
ATOM 653 N N . TRP A 1 84 ? -3.972 4.194 12.749 1.00 91.94 84 TRP A N 1
ATOM 654 C CA . TRP A 1 84 ? -3.719 5.570 12.313 1.00 91.94 84 TRP A CA 1
ATOM 655 C C . TRP A 1 84 ? -2.413 5.702 11.531 1.00 91.94 84 TRP A C 1
ATOM 657 O O . TRP A 1 84 ? -2.403 6.328 10.475 1.00 91.94 84 TRP A O 1
ATOM 667 N N . ILE A 1 85 ? -1.337 5.071 12.010 1.00 94.50 85 ILE A N 1
ATOM 668 C CA . ILE A 1 85 ? -0.051 5.030 11.299 1.00 94.50 85 ILE A CA 1
ATOM 669 C C . ILE A 1 85 ? -0.226 4.354 9.936 1.00 94.50 85 ILE A C 1
ATOM 671 O O . ILE A 1 85 ? 0.252 4.869 8.931 1.00 94.50 85 ILE A O 1
ATOM 675 N N . ASN A 1 86 ? -0.951 3.234 9.888 1.00 94.88 86 ASN A N 1
ATOM 676 C CA . ASN A 1 86 ? -1.237 2.536 8.642 1.00 94.88 86 ASN A CA 1
ATOM 677 C C . ASN A 1 86 ? -2.040 3.413 7.664 1.00 94.88 86 ASN A C 1
ATOM 679 O O . ASN A 1 86 ? -1.651 3.564 6.512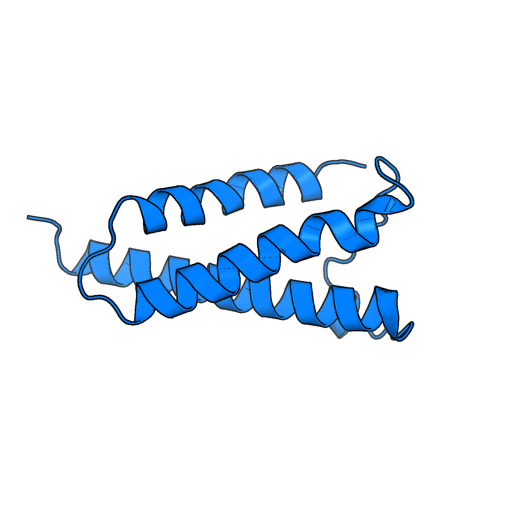 1.00 94.88 86 ASN A O 1
ATOM 683 N N . MET A 1 87 ? -3.100 4.079 8.124 1.00 92.44 87 MET A N 1
ATOM 684 C CA . MET A 1 87 ? -3.903 4.969 7.275 1.00 92.44 87 MET A CA 1
ATOM 685 C C . MET A 1 87 ? -3.118 6.186 6.767 1.00 92.44 87 MET A C 1
ATOM 687 O O . MET A 1 87 ? -3.411 6.688 5.685 1.00 92.44 87 MET A O 1
ATOM 691 N N . ALA A 1 88 ? -2.090 6.638 7.492 1.00 91.50 88 ALA A N 1
ATOM 692 C CA . ALA A 1 88 ? -1.200 7.707 7.034 1.00 91.50 88 ALA A CA 1
ATOM 693 C C . ALA A 1 88 ? -0.347 7.310 5.812 1.00 91.50 88 ALA A C 1
ATOM 695 O O . ALA A 1 88 ? 0.218 8.181 5.155 1.00 91.50 88 ALA A O 1
ATOM 696 N N . THR A 1 89 ? -0.288 6.024 5.456 1.00 91.56 89 THR A N 1
ATOM 697 C CA . THR A 1 89 ? 0.377 5.568 4.225 1.00 91.56 89 THR A CA 1
ATOM 698 C C . THR A 1 89 ? -0.431 5.865 2.961 1.00 91.56 89 THR A C 1
ATOM 700 O O . THR A 1 89 ? 0.156 6.072 1.904 1.00 91.56 89 THR A O 1
ATOM 703 N N . VAL A 1 90 ? -1.758 5.991 3.059 1.00 90.56 90 VAL A N 1
ATOM 704 C CA . VAL A 1 90 ? -2.636 6.320 1.923 1.00 90.56 90 VAL A CA 1
ATOM 705 C C . VAL A 1 90 ? -2.270 7.664 1.269 1.00 90.56 90 VAL A C 1
ATOM 707 O O . VAL A 1 90 ? -2.060 7.690 0.054 1.00 90.56 90 VAL A O 1
ATOM 710 N N . PRO A 1 91 ? -2.137 8.786 2.009 1.00 91.12 91 PRO A N 1
ATOM 711 C CA . PRO A 1 91 ? -1.684 10.037 1.405 1.00 91.12 91 PRO A CA 1
ATOM 712 C C . PRO A 1 91 ? -0.233 9.966 0.905 1.00 91.12 91 PRO A C 1
ATOM 714 O O . PRO A 1 91 ? 0.092 10.650 -0.063 1.00 91.12 91 PRO A O 1
ATOM 717 N N . LEU A 1 92 ? 0.629 9.129 1.500 1.00 86.62 92 LEU A N 1
ATOM 718 C CA . LEU A 1 92 ? 1.993 8.913 0.998 1.00 86.62 92 LEU A CA 1
ATOM 719 C C . LEU A 1 92 ? 1.987 8.212 -0.366 1.00 86.62 92 LEU A C 1
ATOM 721 O O . LEU A 1 92 ? 2.701 8.642 -1.267 1.00 86.62 92 LEU A O 1
ATOM 725 N N . TRP A 1 93 ? 1.145 7.196 -0.568 1.00 85.50 93 TRP A N 1
ATOM 726 C CA . TRP A 1 93 ? 0.968 6.586 -1.888 1.00 85.50 93 TRP A CA 1
ATOM 727 C C . TRP A 1 93 ? 0.432 7.573 -2.915 1.00 85.50 93 TRP A C 1
ATOM 729 O O . TRP A 1 93 ? 0.941 7.617 -4.031 1.00 85.50 93 TRP A O 1
ATOM 739 N N . LEU A 1 94 ? -0.560 8.390 -2.546 1.00 87.62 94 LEU A N 1
ATOM 740 C CA . LEU A 1 94 ? -1.078 9.421 -3.445 1.00 87.62 94 LEU A CA 1
ATOM 741 C C . LEU A 1 94 ? 0.019 10.417 -3.839 1.00 87.62 94 LEU A C 1
ATOM 743 O O . LEU A 1 94 ? 0.104 10.803 -5.001 1.00 87.62 94 LEU A O 1
ATOM 747 N N . LEU A 1 95 ? 0.884 10.800 -2.899 1.00 87.06 95 LEU A N 1
ATOM 748 C CA . LEU A 1 95 ? 2.040 11.639 -3.194 1.00 87.06 95 LEU A CA 1
ATOM 749 C C . LEU A 1 95 ? 2.973 10.954 -4.203 1.00 87.06 95 LEU A C 1
ATOM 751 O O . LEU A 1 95 ? 3.265 11.539 -5.242 1.00 87.06 95 LEU A O 1
ATOM 755 N N . PHE A 1 96 ? 3.388 9.709 -3.947 1.00 81.56 96 PHE A N 1
ATOM 756 C CA . PHE A 1 96 ? 4.279 8.966 -4.849 1.00 81.56 96 PHE A CA 1
ATOM 757 C C . PHE A 1 96 ? 3.673 8.709 -6.231 1.00 81.56 96 PHE A C 1
ATOM 759 O O . PHE A 1 96 ? 4.392 8.691 -7.225 1.00 81.56 96 PHE A O 1
ATOM 766 N N . TRP A 1 97 ? 2.352 8.562 -6.306 1.00 82.75 97 TRP A N 1
ATOM 767 C CA . T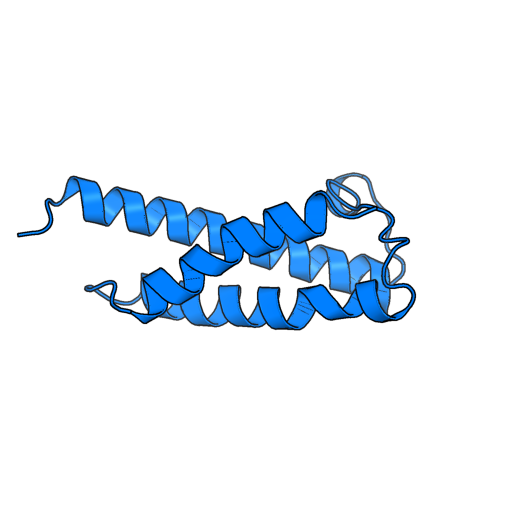RP A 1 97 ? 1.612 8.425 -7.555 1.00 82.75 97 TRP A CA 1
ATOM 768 C C . TRP A 1 97 ? 1.637 9.685 -8.433 1.00 82.75 97 TRP A C 1
ATOM 770 O O . TRP A 1 97 ? 1.581 9.601 -9.665 1.00 82.75 97 TRP A O 1
ATOM 780 N N . LEU A 1 98 ? 1.642 10.856 -7.793 1.00 86.25 98 LEU A N 1
ATOM 781 C CA . LEU A 1 98 ? 1.606 12.160 -8.453 1.00 86.25 98 LEU A CA 1
ATOM 782 C C . LEU A 1 98 ? 3.001 12.679 -8.823 1.00 86.25 98 LEU A C 1
ATOM 784 O O . LEU A 1 98 ? 3.098 13.627 -9.602 1.00 86.25 98 LEU A O 1
ATOM 788 N N . LEU A 1 99 ? 4.063 12.077 -8.282 1.00 82.69 99 LEU A N 1
ATOM 789 C CA . LEU A 1 99 ? 5.440 12.411 -8.637 1.00 82.69 99 LEU A CA 1
ATOM 790 C C . LEU A 1 99 ? 5.823 11.820 -10.015 1.00 82.69 99 LEU A C 1
ATOM 792 O O . LEU A 1 99 ? 5.435 10.687 -10.310 1.00 82.69 99 LEU A O 1
ATOM 796 N N . PRO A 1 100 ? 6.556 12.584 -10.854 1.00 75.88 100 PRO A N 1
ATOM 797 C CA . PRO A 1 100 ? 6.832 12.257 -12.259 1.00 75.88 100 PRO A CA 1
ATOM 798 C C . PRO A 1 100 ? 7.895 11.179 -12.477 1.00 75.88 100 PRO A C 1
ATOM 800 O O . PRO A 1 100 ? 8.963 11.243 -11.843 1.00 75.88 100 PRO A O 1
#

Organism: NCBI:txid52697

pLDDT: mean 88.23, std 7.91, range [53.94, 97.81]

Secondary structure (DSSP, 8-state):
---HHHHHHHHHHHHHHHHHHHHHHHHHHHHHHH----TTTSTT----GGGTTTHHHHSHHHHHHHHHHHHHHHT-SS--HHHHHHHTHHHHHHHHHH--

Foldseek 3Di:
DPDPVNQVVLLVVLVVLQVVLVLLLVLLCCCVVVVDDDPSSCVLPDPQPPDPPCVSPPCNVLSVLSNVLSVVQNPDPDDDVSSVVSVVVVVVVVVSSPHD

Radius of gyration: 15.16 Å; Cα contacts (8 Å, |Δi|>4): 61; chains: 1; bounding box: 38×24×41 Å

Mean predicted aligned error: 4.77 Å

Sequence (100 aa):
MVDQGHRLAARVMLGGVLLFAAYHLVRDVATTFFGIHIGVIDVAHRPHAWCRPICDYVTMPLELFNIITVAFLLCRDRLGTLAWINMATVPLWLLFWLLP